Protein AF-A0A967HHQ5-F1 (afdb_monomer)

Radius of gyration: 16.12 Å; Cα contacts (8 Å, |Δi|>4): 214; chains: 1; bounding box: 42×40×37 Å

Foldseek 3Di:
DVVCVVVVHCFDFDHLQADQDCCQLVVVDDDPDDGPSSVVSVVVCVVCVCVCVVDPAAAEDEAEAEDQDQDAKEKEAAPDPLLVVLCVLAPHHYDYPPVVVGPNGPQVNVVVSRHRYMYIYLYHPPDPSSVVSVLSRVLSNCCSVVVDPPVPDDD

Mean predicted aligned error: 4.31 Å

Solvent-accessible surface area (backbone atoms only — not comparable to full-atom values): 8996 Å² total; per-residue (Å²): 112,73,68,21,56,76,68,76,42,93,47,85,74,44,60,71,69,42,72,41,39,69,53,55,60,71,64,74,48,86,62,97,75,75,43,71,38,55,58,54,53,36,53,52,45,67,69,46,45,60,57,57,72,69,41,94,65,69,36,76,47,76,47,83,44,57,36,94,52,96,46,79,51,33,31,38,30,59,97,42,75,64,24,53,62,56,52,72,64,42,101,54,56,76,46,75,62,59,45,77,73,50,76,38,20,54,60,59,46,45,36,77,71,56,31,36,34,36,36,35,35,28,12,29,69,87,45,75,62,21,56,60,47,45,50,52,49,52,50,38,49,36,34,70,69,66,78,38,60,77,90,75,55,85,130

Sequence (155 aa):
NTEALRRGVRFIDSDMNREWWPEAVEGRSAREHPAIEDDQRRELLDAIEPAIRDADGAPIVVDFHTTSGDTPPFLTLGDTLRNRRFAQHIPLPMVLGLEEQLAATFLEYVNNRGCITLGCEGGRHDAPEAVDRLEAVAWCALVAAGVLHWTQVPG

Structure (mmCIF, N/CA/C/O backbone):
data_AF-A0A967HHQ5-F1
#
_entry.id   AF-A0A967HHQ5-F1
#
loop_
_atom_site.group_PDB
_atom_site.id
_atom_site.type_symbol
_atom_site.label_atom_id
_atom_site.label_alt_id
_atom_site.label_comp_id
_atom_site.label_asym_id
_atom_site.label_entity_id
_atom_site.label_seq_id
_atom_site.pdbx_PDB_ins_code
_atom_site.Cartn_x
_atom_site.Cartn_y
_atom_site.Cartn_z
_atom_site.occupancy
_atom_site.B_iso_or_equiv
_atom_site.auth_seq_id
_atom_site.auth_comp_id
_atom_site.auth_asym_id
_atom_site.auth_atom_id
_atom_site.pdbx_PDB_model_num
ATOM 1 N N . ASN A 1 1 ? -0.201 -2.374 -10.381 1.00 89.50 1 ASN A N 1
ATOM 2 C CA . ASN A 1 1 ? 0.380 -2.813 -11.667 1.00 89.50 1 ASN A CA 1
ATOM 3 C C . ASN A 1 1 ? -0.743 -3.098 -12.664 1.00 89.50 1 ASN A C 1
ATOM 5 O O . ASN A 1 1 ? -1.305 -4.188 -12.653 1.00 89.50 1 ASN A O 1
ATOM 9 N N . THR A 1 2 ? -1.155 -2.102 -13.449 1.00 93.12 2 THR A N 1
ATOM 10 C CA . THR A 1 2 ? -2.344 -2.188 -14.322 1.00 93.12 2 THR A CA 1
ATOM 11 C C . THR A 1 2 ? -2.131 -3.108 -15.524 1.00 93.12 2 THR A C 1
ATOM 13 O O . THR A 1 2 ? -3.050 -3.829 -15.913 1.00 93.12 2 THR A O 1
ATOM 16 N N . GLU A 1 3 ? -0.924 -3.147 -16.090 1.00 92.81 3 GLU A N 1
ATOM 17 C CA . GLU A 1 3 ? -0.642 -3.960 -17.275 1.00 92.81 3 GLU A CA 1
ATOM 18 C C . GLU A 1 3 ? -0.427 -5.431 -16.892 1.00 92.81 3 GLU A C 1
ATOM 20 O O . GLU A 1 3 ? -0.941 -6.318 -17.577 1.00 92.81 3 GLU A O 1
ATOM 25 N N . ALA A 1 4 ? 0.237 -5.712 -15.765 1.00 93.88 4 ALA A N 1
ATOM 26 C CA . ALA A 1 4 ? 0.328 -7.075 -15.246 1.00 93.88 4 ALA A CA 1
ATOM 27 C C . ALA A 1 4 ? -1.054 -7.624 -14.853 1.00 93.88 4 ALA A C 1
ATOM 29 O O . ALA A 1 4 ? -1.377 -8.762 -1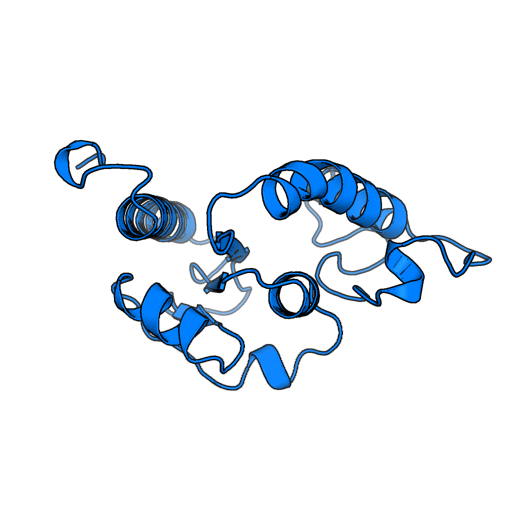5.201 1.00 93.88 4 ALA A O 1
ATOM 30 N N . LEU A 1 5 ? -1.914 -6.790 -14.247 1.00 92.31 5 LEU A N 1
ATOM 31 C CA . LEU A 1 5 ? -3.308 -7.142 -13.954 1.00 92.31 5 LEU A CA 1
ATOM 32 C C . LEU A 1 5 ? -4.076 -7.504 -15.231 1.00 92.31 5 LEU A C 1
ATOM 34 O O . LEU A 1 5 ? -4.721 -8.549 -15.283 1.00 92.31 5 LEU A O 1
ATOM 38 N N . ARG A 1 6 ? -3.957 -6.692 -16.290 1.00 94.56 6 ARG A N 1
ATOM 39 C CA . ARG A 1 6 ? -4.592 -6.962 -17.591 1.00 94.56 6 ARG A CA 1
ATOM 40 C C . ARG A 1 6 ? -4.146 -8.297 -18.200 1.00 94.56 6 ARG A C 1
ATOM 42 O O . ARG A 1 6 ? -4.913 -8.924 -18.927 1.00 94.56 6 ARG A O 1
ATOM 49 N N . ARG A 1 7 ? -2.910 -8.722 -17.926 1.00 94.69 7 ARG A N 1
ATOM 50 C CA . ARG A 1 7 ? -2.326 -9.982 -18.413 1.00 94.69 7 ARG A CA 1
ATOM 51 C C . ARG A 1 7 ? -2.496 -11.160 -17.448 1.00 94.69 7 ARG A C 1
ATOM 53 O O . ARG A 1 7 ? -2.122 -12.270 -17.814 1.00 94.69 7 ARG A O 1
ATOM 60 N N . GLY A 1 8 ? -3.039 -10.943 -16.249 1.00 92.50 8 GLY A N 1
ATOM 61 C CA . GLY A 1 8 ? -3.180 -11.983 -15.227 1.00 92.50 8 GLY A CA 1
ATOM 62 C C . GLY A 1 8 ? -1.843 -12.527 -14.711 1.00 92.50 8 GLY A C 1
ATOM 63 O O . GLY A 1 8 ? -1.753 -13.704 -14.372 1.00 92.50 8 GLY A O 1
ATOM 64 N N . VAL A 1 9 ? -0.792 -11.703 -14.687 1.00 92.81 9 VAL A N 1
ATOM 65 C CA . VAL A 1 9 ? 0.549 -12.076 -14.202 1.00 92.81 9 VAL A CA 1
ATOM 66 C C . VAL A 1 9 ? 0.967 -11.185 -13.032 1.00 92.81 9 VAL A C 1
ATOM 68 O O . VAL A 1 9 ? 0.413 -10.106 -12.842 1.00 92.81 9 VAL A O 1
ATOM 71 N N . ARG A 1 10 ? 1.956 -11.621 -12.238 1.00 90.06 10 ARG A N 1
ATOM 72 C CA . ARG A 1 10 ? 2.473 -10.840 -11.096 1.00 90.06 10 ARG A CA 1
ATOM 73 C C . ARG A 1 10 ? 3.139 -9.531 -11.545 1.00 90.06 10 ARG A C 1
ATOM 75 O O . ARG A 1 10 ? 2.935 -8.490 -10.929 1.00 90.06 10 ARG A O 1
ATOM 82 N N . PHE A 1 11 ? 3.942 -9.610 -12.599 1.00 93.56 11 PHE A N 1
ATOM 83 C CA . PHE A 1 11 ? 4.644 -8.503 -13.245 1.00 93.56 11 PHE A CA 1
ATOM 84 C C . PHE A 1 11 ? 5.038 -8.908 -14.673 1.00 93.56 11 PHE A C 1
ATOM 86 O O . PHE A 1 11 ? 4.906 -10.081 -15.035 1.00 93.56 11 PHE A O 1
ATOM 93 N N . ILE A 1 12 ? 5.501 -7.952 -15.474 1.00 93.44 12 ILE A N 1
ATOM 94 C CA . ILE A 1 12 ? 5.970 -8.160 -16.846 1.00 93.44 12 ILE A CA 1
ATOM 95 C C . ILE A 1 12 ? 7.492 -8.246 -16.869 1.00 93.44 12 ILE A C 1
ATOM 97 O O . ILE A 1 12 ? 8.016 -9.299 -17.222 1.00 93.44 12 ILE A O 1
ATOM 101 N N . ASP A 1 13 ? 8.177 -7.178 -16.449 1.00 92.44 13 ASP A N 1
ATOM 102 C CA . ASP A 1 13 ? 9.638 -7.093 -16.494 1.00 92.44 13 ASP A CA 1
ATOM 103 C C . ASP A 1 13 ? 10.237 -7.143 -15.082 1.00 92.44 13 ASP A C 1
ATOM 105 O O . ASP A 1 13 ? 11.198 -7.878 -14.848 1.00 92.44 13 ASP A O 1
ATOM 109 N N . SER A 1 14 ? 9.655 -6.418 -14.118 1.00 90.62 14 SER A N 1
ATOM 110 C CA . SER A 1 14 ? 10.106 -6.444 -12.720 1.00 90.62 14 SER A CA 1
ATOM 111 C C . SER A 1 14 ? 8.974 -6.289 -11.706 1.00 90.62 14 SER A C 1
ATOM 113 O O . SER A 1 14 ? 7.917 -5.739 -11.993 1.00 90.62 14 SER A O 1
ATOM 115 N N . ASP A 1 15 ? 9.178 -6.795 -10.487 1.00 90.81 15 ASP A N 1
ATOM 116 C CA . ASP A 1 15 ? 8.179 -6.689 -9.420 1.00 90.81 15 ASP A CA 1
ATOM 117 C C . ASP A 1 15 ? 7.922 -5.215 -9.052 1.00 90.81 15 ASP A C 1
ATOM 119 O O . ASP A 1 15 ? 8.834 -4.496 -8.644 1.00 90.81 15 ASP A O 1
ATOM 123 N N . MET A 1 16 ? 6.668 -4.764 -9.169 1.00 91.31 16 MET A N 1
ATOM 124 C CA . MET A 1 16 ? 6.291 -3.373 -8.896 1.00 91.31 16 MET A CA 1
ATOM 125 C C . MET A 1 16 ? 6.505 -2.979 -7.426 1.00 91.31 16 MET A C 1
ATOM 127 O O . MET A 1 16 ? 6.691 -1.796 -7.158 1.00 91.31 16 MET A O 1
ATOM 131 N N . ASN A 1 17 ? 6.521 -3.926 -6.478 1.00 90.88 17 ASN A N 1
ATOM 132 C CA . ASN A 1 17 ? 6.816 -3.648 -5.065 1.00 90.88 17 ASN A CA 1
ATOM 133 C C . ASN A 1 17 ? 8.322 -3.764 -4.733 1.00 90.88 17 ASN A C 1
ATOM 135 O O . ASN A 1 17 ? 8.721 -4.068 -3.603 1.00 90.88 17 ASN A O 1
ATOM 139 N N . ARG A 1 18 ? 9.181 -3.583 -5.737 1.00 90.25 18 ARG A N 1
ATOM 140 C CA . ARG A 1 18 ? 10.639 -3.521 -5.612 1.00 90.25 18 ARG A CA 1
ATOM 141 C C . ARG A 1 18 ? 11.164 -2.313 -6.379 1.00 90.25 18 ARG A C 1
ATOM 143 O O . ARG A 1 18 ? 10.465 -1.724 -7.199 1.00 90.25 18 ARG A O 1
ATOM 150 N N . GLU A 1 19 ? 12.422 -1.978 -6.116 1.00 89.25 19 GLU A N 1
ATOM 151 C CA . GLU A 1 19 ? 13.165 -0.935 -6.832 1.00 89.25 19 GLU A CA 1
ATOM 152 C C . GLU A 1 19 ? 12.632 0.493 -6.633 1.00 89.25 19 GLU A C 1
ATOM 154 O O . GLU A 1 19 ? 12.866 1.372 -7.465 1.00 89.25 19 GLU A O 1
ATOM 159 N N . TRP A 1 20 ? 11.987 0.758 -5.496 1.00 91.94 20 TRP A N 1
ATOM 160 C CA . TRP A 1 20 ? 11.580 2.102 -5.076 1.00 91.94 20 TRP A CA 1
ATOM 161 C C . TRP A 1 20 ? 12.748 2.920 -4.502 1.00 91.94 20 TRP A C 1
ATOM 163 O O . TRP A 1 20 ? 12.704 3.426 -3.382 1.00 91.94 20 TRP A O 1
ATOM 173 N N . TRP A 1 21 ? 13.819 3.051 -5.282 1.00 86.31 21 TRP A N 1
ATOM 174 C CA . TRP A 1 21 ? 14.955 3.913 -4.956 1.00 86.31 21 TRP A CA 1
ATOM 175 C C . TRP A 1 21 ? 14.633 5.357 -5.348 1.00 86.31 21 TRP A C 1
ATOM 177 O O . TRP A 1 21 ? 14.271 5.562 -6.511 1.00 86.31 21 TRP A O 1
ATOM 187 N N . PRO A 1 22 ? 14.794 6.359 -4.461 1.00 83.12 22 PRO A N 1
ATOM 188 C CA . PRO A 1 22 ? 14.494 7.755 -4.783 1.00 83.12 22 PRO A CA 1
ATOM 189 C C . PRO A 1 22 ? 15.125 8.227 -6.095 1.00 83.12 22 PRO A C 1
ATOM 191 O O . PRO A 1 22 ? 14.470 8.859 -6.917 1.00 83.12 22 PRO A O 1
ATOM 194 N N . GLU A 1 23 ? 16.370 7.839 -6.357 1.00 80.25 23 GLU A N 1
ATOM 195 C CA . GLU A 1 23 ? 17.100 8.203 -7.568 1.00 80.25 23 GLU A CA 1
ATOM 196 C C . GLU A 1 23 ? 16.490 7.594 -8.840 1.00 80.25 23 GLU A C 1
ATOM 198 O O . GLU A 1 23 ? 16.558 8.203 -9.910 1.00 80.25 23 GLU A O 1
ATOM 203 N N . ALA A 1 24 ? 15.901 6.401 -8.733 1.00 74.12 24 ALA A N 1
ATOM 204 C CA . ALA A 1 24 ? 15.295 5.683 -9.849 1.00 74.12 24 ALA A CA 1
ATOM 205 C C . ALA A 1 24 ? 13.870 6.176 -10.144 1.00 74.12 24 ALA A C 1
ATOM 207 O O . ALA A 1 24 ? 13.529 6.401 -11.307 1.00 74.12 24 ALA A O 1
ATOM 208 N N . VAL A 1 25 ? 13.043 6.370 -9.109 1.00 79.19 25 VAL A N 1
ATOM 209 C CA . VAL A 1 25 ? 11.641 6.783 -9.296 1.00 79.19 25 VAL A CA 1
ATOM 210 C C . VAL A 1 25 ? 11.486 8.282 -9.555 1.00 79.19 25 VAL A C 1
ATOM 212 O O . VAL A 1 25 ? 10.604 8.664 -10.313 1.00 79.19 25 VAL A O 1
ATOM 215 N N . GLU A 1 26 ? 12.385 9.133 -9.050 1.00 75.56 26 GLU A N 1
ATOM 216 C CA . GLU A 1 26 ? 12.368 10.583 -9.324 1.00 75.56 26 GLU A CA 1
ATOM 217 C C . GLU A 1 26 ? 13.065 10.960 -10.647 1.00 75.56 26 GLU A C 1
ATOM 219 O O . GLU A 1 26 ? 13.346 12.132 -10.901 1.00 75.56 26 GLU A O 1
ATOM 224 N N . GLY A 1 27 ? 13.393 9.976 -11.493 1.00 66.44 27 GLY A N 1
ATOM 225 C CA . GLY A 1 27 ? 13.960 10.215 -12.824 1.00 66.44 27 GLY A CA 1
ATOM 226 C C . GLY A 1 27 ? 15.392 10.761 -12.822 1.00 66.44 27 GLY A C 1
ATOM 227 O O . GLY A 1 27 ? 15.835 11.324 -13.822 1.00 66.44 27 GLY A O 1
ATOM 228 N N . ARG A 1 28 ? 16.139 10.599 -11.719 1.00 58.81 28 ARG A N 1
ATOM 229 C CA . ARG A 1 28 ? 17.537 11.058 -11.605 1.00 58.81 28 ARG A CA 1
ATOM 230 C C . ARG A 1 28 ? 18.542 10.077 -12.214 1.00 58.81 28 ARG A C 1
ATOM 232 O O . ARG A 1 28 ? 19.721 10.407 -12.318 1.00 58.81 28 ARG A O 1
ATOM 239 N N . SER A 1 29 ? 18.094 8.897 -12.642 1.00 58.28 29 SER A N 1
ATOM 240 C CA . SER A 1 29 ? 18.895 7.928 -13.388 1.00 58.28 29 SER A CA 1
ATOM 241 C C . SER A 1 29 ? 18.101 7.416 -14.595 1.00 58.28 29 SER A C 1
ATOM 243 O O . SER A 1 29 ? 17.016 6.849 -14.465 1.00 58.28 29 SER A O 1
ATOM 245 N N . ALA A 1 30 ? 18.617 7.671 -15.799 1.00 60.97 30 ALA A N 1
ATOM 246 C CA . ALA A 1 30 ? 18.095 7.049 -17.007 1.00 60.97 30 ALA A CA 1
ATOM 247 C C . ALA A 1 30 ? 18.667 5.630 -17.088 1.00 60.97 30 ALA A C 1
ATOM 249 O O . ALA A 1 30 ? 19.885 5.453 -17.138 1.00 60.97 30 ALA A O 1
ATOM 250 N N . ARG A 1 31 ? 17.795 4.619 -17.086 1.00 69.69 31 ARG A N 1
ATOM 251 C CA . ARG A 1 31 ? 18.197 3.239 -17.376 1.00 69.69 31 ARG A CA 1
ATOM 252 C C . ARG A 1 31 ? 18.351 3.071 -18.884 1.00 69.69 31 ARG A C 1
ATOM 254 O O . ARG A 1 31 ? 17.516 3.555 -19.643 1.00 69.69 31 ARG A O 1
ATOM 261 N N . GLU A 1 32 ? 19.384 2.348 -19.310 1.00 69.31 32 GLU A N 1
ATOM 262 C CA . GLU A 1 32 ? 19.577 1.993 -20.727 1.00 69.31 32 GLU A CA 1
ATOM 263 C C . GLU A 1 32 ? 18.426 1.119 -21.262 1.00 69.31 32 GLU A C 1
ATOM 265 O O . GLU A 1 32 ? 18.064 1.215 -22.433 1.00 69.31 32 GLU A O 1
ATOM 270 N N . HIS A 1 33 ? 17.805 0.322 -20.384 1.00 74.81 33 HIS A N 1
ATOM 271 C CA . HIS A 1 33 ? 16.653 -0.527 -20.681 1.00 74.81 33 HIS A CA 1
ATOM 272 C C . HIS A 1 33 ? 15.601 -0.395 -19.565 1.00 74.81 33 HIS A C 1
ATOM 274 O O . HIS A 1 33 ? 15.704 -1.100 -18.560 1.00 74.81 33 HIS A O 1
ATOM 280 N N . PRO A 1 34 ? 14.635 0.536 -19.681 1.00 80.56 34 PRO A N 1
ATOM 281 C CA . PRO A 1 34 ? 13.583 0.682 -18.682 1.00 80.56 34 PRO A CA 1
ATOM 282 C C . PRO A 1 34 ? 12.611 -0.504 -18.727 1.00 80.56 34 PRO A C 1
ATOM 284 O O . PRO A 1 34 ? 12.227 -0.959 -19.805 1.00 80.56 34 PRO A O 1
ATOM 287 N N . ALA A 1 35 ? 12.214 -0.983 -17.550 1.00 86.88 35 ALA A N 1
ATOM 288 C CA . ALA A 1 35 ? 11.133 -1.953 -17.385 1.00 86.88 35 ALA A CA 1
ATOM 289 C C . ALA A 1 35 ? 9.777 -1.259 -17.573 1.00 86.88 35 ALA A C 1
ATOM 291 O O . ALA A 1 35 ? 9.639 -0.090 -17.208 1.00 86.88 35 ALA A O 1
ATOM 292 N N . ILE A 1 36 ? 8.747 -1.968 -18.043 1.00 88.31 36 ILE A N 1
ATOM 293 C CA . ILE A 1 36 ? 7.380 -1.416 -18.094 1.00 88.31 36 ILE A CA 1
ATOM 294 C C . ILE A 1 36 ? 6.934 -0.940 -16.702 1.00 88.31 36 ILE A C 1
ATOM 296 O O . ILE A 1 36 ? 6.295 0.106 -16.567 1.00 88.31 36 ILE A O 1
ATOM 300 N N . GLU A 1 37 ? 7.313 -1.662 -15.646 1.00 92.50 37 GLU A N 1
ATOM 301 C CA . GLU A 1 37 ? 7.028 -1.253 -14.273 1.00 92.50 37 GLU A CA 1
ATOM 302 C C . GLU A 1 37 ? 7.724 0.046 -13.837 1.00 92.50 37 GLU A C 1
ATOM 304 O O . GLU A 1 37 ? 7.250 0.669 -12.889 1.00 92.50 37 GLU A O 1
ATOM 309 N N . ASP A 1 38 ? 8.784 0.504 -14.514 1.00 89.25 38 ASP A N 1
ATOM 310 C CA . ASP A 1 38 ? 9.400 1.803 -14.214 1.00 89.25 38 ASP A CA 1
ATOM 311 C C . ASP A 1 38 ? 8.425 2.951 -14.506 1.00 89.25 38 ASP A C 1
ATOM 313 O O . ASP A 1 38 ? 8.278 3.861 -13.688 1.00 89.25 38 ASP A O 1
ATOM 317 N N . ASP A 1 39 ? 7.715 2.882 -15.633 1.00 88.75 39 ASP A N 1
ATOM 318 C CA . ASP A 1 39 ? 6.713 3.882 -16.003 1.00 88.75 39 ASP A CA 1
ATOM 319 C C . ASP A 1 39 ? 5.496 3.811 -15.071 1.00 88.75 39 ASP A C 1
ATOM 321 O O . ASP A 1 39 ? 5.014 4.845 -14.613 1.00 88.75 39 ASP A O 1
ATOM 325 N N . GLN A 1 40 ? 5.055 2.604 -14.694 1.00 92.19 40 GLN A N 1
ATOM 326 C CA . GLN A 1 40 ? 3.933 2.438 -13.759 1.00 92.19 40 GLN A CA 1
ATOM 327 C C . GLN A 1 40 ? 4.252 2.916 -12.337 1.00 92.19 40 GLN A C 1
ATOM 329 O O . GLN A 1 40 ? 3.366 3.417 -11.644 1.00 92.19 40 GLN A O 1
ATOM 334 N N . ARG A 1 41 ? 5.502 2.763 -11.876 1.00 92.06 41 ARG A N 1
ATOM 335 C CA . ARG A 1 41 ? 5.946 3.310 -10.584 1.00 92.06 41 ARG A CA 1
ATOM 336 C C . ARG A 1 41 ? 5.920 4.840 -10.600 1.00 92.06 41 ARG A C 1
ATOM 338 O O . ARG A 1 41 ? 5.455 5.431 -9.629 1.00 92.06 41 ARG A O 1
ATOM 345 N N . ARG A 1 42 ? 6.343 5.474 -11.703 1.00 90.06 42 ARG A N 1
ATOM 346 C CA . ARG A 1 42 ? 6.239 6.936 -11.874 1.00 90.06 42 ARG A CA 1
ATOM 347 C C . ARG A 1 42 ? 4.788 7.403 -11.936 1.00 90.06 42 ARG A C 1
ATOM 349 O O . ARG A 1 42 ? 4.440 8.333 -11.226 1.00 90.06 42 ARG A O 1
ATOM 356 N N . GLU A 1 43 ? 3.934 6.717 -12.695 1.00 92.12 43 GLU A N 1
ATOM 357 C CA . GLU A 1 43 ? 2.500 7.032 -12.775 1.00 92.12 43 GLU A CA 1
ATOM 358 C C . GLU A 1 43 ? 1.819 6.946 -11.401 1.00 92.12 43 GLU A C 1
ATOM 360 O O . GLU A 1 43 ? 1.075 7.849 -11.018 1.00 92.12 43 GLU A O 1
ATOM 365 N N . LEU A 1 44 ? 2.104 5.890 -10.627 1.00 93.50 44 LEU A N 1
ATOM 366 C CA . LEU A 1 44 ? 1.598 5.768 -9.261 1.00 93.50 44 LEU A CA 1
ATOM 367 C C . LEU A 1 44 ? 2.092 6.924 -8.38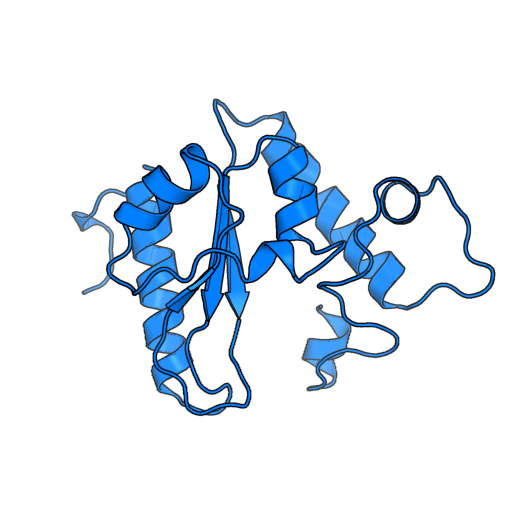7 1.00 93.50 44 LEU A C 1
ATOM 369 O O . LEU A 1 44 ? 1.298 7.502 -7.648 1.00 93.50 44 LEU A O 1
ATOM 373 N N . LEU A 1 45 ? 3.382 7.260 -8.473 1.00 92.81 45 LEU A N 1
ATOM 374 C CA . LEU A 1 45 ? 3.957 8.349 -7.695 1.00 92.81 45 LEU A CA 1
ATOM 375 C C . LEU A 1 45 ? 3.287 9.685 -8.031 1.00 92.81 45 LEU A C 1
ATOM 377 O O . LEU A 1 45 ? 2.800 10.354 -7.126 1.00 92.81 45 LEU A O 1
ATOM 381 N N . ASP A 1 46 ? 3.176 10.023 -9.314 1.00 92.75 46 ASP A N 1
ATOM 382 C CA . ASP A 1 46 ? 2.518 11.242 -9.790 1.00 92.75 46 ASP A CA 1
ATOM 383 C C . ASP A 1 46 ? 1.053 11.326 -9.328 1.00 92.75 46 ASP A C 1
ATOM 385 O O . ASP A 1 46 ? 0.560 12.410 -9.009 1.00 92.75 46 ASP A O 1
ATOM 389 N N . ALA A 1 47 ? 0.357 10.187 -9.250 1.00 94.56 47 ALA A N 1
ATOM 390 C CA . ALA A 1 47 ? -1.030 10.126 -8.799 1.00 94.56 47 ALA A CA 1
ATOM 391 C C . ALA A 1 47 ? -1.192 10.374 -7.288 1.00 94.56 47 ALA A C 1
ATOM 393 O O . ALA A 1 47 ? -2.167 11.004 -6.873 1.00 94.56 47 ALA A O 1
ATOM 394 N N . ILE A 1 48 ? -0.263 9.887 -6.458 1.00 94.38 48 ILE A N 1
ATOM 395 C CA . ILE A 1 48 ? -0.363 9.996 -4.991 1.00 94.38 48 ILE A CA 1
ATOM 396 C C . ILE A 1 48 ? 0.364 11.218 -4.426 1.00 94.38 48 ILE A C 1
ATOM 398 O O . ILE A 1 48 ? 0.031 11.673 -3.333 1.00 94.38 48 ILE A O 1
ATOM 402 N N . GLU A 1 49 ? 1.335 11.770 -5.154 1.00 93.75 49 GLU A N 1
ATOM 403 C CA . GLU A 1 49 ? 2.168 12.896 -4.725 1.00 93.75 49 GLU A CA 1
ATOM 404 C C . GLU A 1 49 ? 1.343 14.104 -4.242 1.00 93.75 49 GLU A C 1
ATOM 406 O O . GLU A 1 49 ? 1.631 14.609 -3.154 1.00 93.75 49 GLU A O 1
ATOM 411 N N . PRO A 1 50 ? 0.280 14.554 -4.947 1.00 94.94 50 PRO A N 1
ATOM 412 C CA . PRO A 1 50 ? -0.542 15.660 -4.463 1.00 94.94 50 PRO A CA 1
ATOM 413 C C . PRO A 1 50 ? -1.241 15.332 -3.141 1.00 94.94 50 PRO A C 1
ATOM 415 O O . PRO A 1 50 ? -1.271 16.171 -2.247 1.00 94.94 50 PRO A O 1
ATOM 418 N N . ALA A 1 51 ? -1.750 14.105 -2.985 1.00 92.44 51 ALA A N 1
ATOM 419 C CA . ALA A 1 51 ? -2.414 13.674 -1.756 1.00 92.44 51 ALA A CA 1
ATOM 420 C C . ALA A 1 51 ? -1.438 13.597 -0.574 1.00 92.44 51 ALA A C 1
ATOM 422 O O . ALA A 1 51 ? -1.808 13.935 0.545 1.00 92.44 51 ALA A O 1
ATOM 423 N N . ILE A 1 52 ? -0.187 13.195 -0.820 1.00 94.31 52 ILE A N 1
ATOM 424 C CA . ILE A 1 52 ? 0.864 13.182 0.203 1.00 94.31 52 ILE A CA 1
ATOM 425 C C . ILE A 1 52 ? 1.258 14.610 0.596 1.00 94.31 52 ILE A C 1
ATOM 427 O O . ILE A 1 52 ? 1.412 14.899 1.781 1.00 94.31 52 ILE A O 1
ATOM 431 N N . ARG A 1 53 ? 1.427 15.502 -0.386 1.00 93.94 53 ARG A N 1
ATOM 432 C CA . ARG A 1 53 ? 1.866 16.888 -0.175 1.00 93.94 53 ARG A CA 1
ATOM 433 C C . ARG A 1 53 ? 0.809 17.750 0.515 1.00 93.94 53 ARG A C 1
ATOM 435 O O . ARG A 1 53 ? 1.161 18.559 1.368 1.00 93.94 53 ARG A O 1
ATOM 442 N N . ASP A 1 54 ? -0.452 17.605 0.117 1.00 94.06 54 ASP A N 1
ATOM 443 C CA . ASP A 1 54 ? -1.539 18.513 0.504 1.00 94.06 54 ASP A CA 1
ATOM 444 C C . ASP A 1 54 ? -2.328 18.016 1.733 1.00 94.06 54 ASP A C 1
ATOM 446 O O . ASP A 1 54 ? -3.299 18.655 2.142 1.00 94.06 54 ASP A O 1
ATOM 450 N N . ALA A 1 55 ? -1.936 16.882 2.328 1.00 91.31 55 ALA A N 1
ATOM 451 C CA . ALA A 1 55 ? -2.601 16.327 3.502 1.00 91.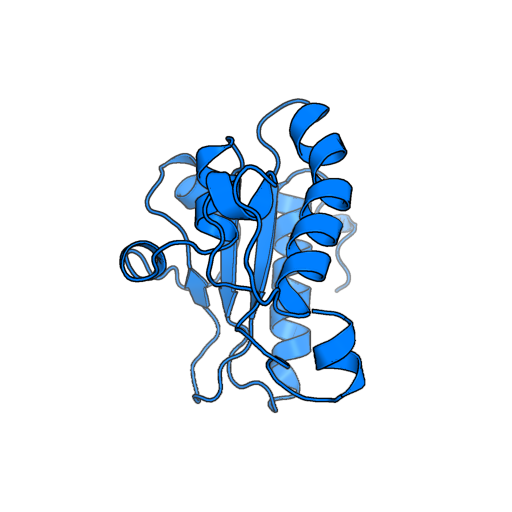31 55 ALA A CA 1
ATOM 452 C C . ALA A 1 55 ? -2.463 17.226 4.741 1.00 91.31 55 ALA A C 1
ATOM 454 O O . ALA A 1 55 ? -1.375 17.687 5.090 1.00 91.31 55 ALA A O 1
ATOM 455 N N . ASP A 1 56 ? -3.568 17.389 5.470 1.00 88.88 56 ASP A N 1
ATOM 456 C CA . ASP A 1 56 ? -3.554 17.945 6.822 1.00 88.88 56 ASP A CA 1
ATOM 457 C C . ASP A 1 56 ? -3.231 16.828 7.826 1.00 88.88 56 ASP A C 1
ATOM 459 O O . ASP A 1 56 ? -4.104 16.090 8.287 1.00 88.88 56 ASP A O 1
ATOM 463 N N . GLY A 1 57 ? -1.937 16.641 8.092 1.00 89.81 57 GLY A N 1
ATOM 464 C CA . GLY A 1 57 ? -1.411 15.567 8.936 1.00 89.81 57 GLY A CA 1
ATOM 465 C C . GLY A 1 57 ? -0.623 14.519 8.151 1.00 89.81 57 GLY A C 1
ATOM 466 O O . GLY A 1 57 ? -0.196 14.754 7.027 1.00 89.81 57 GLY A O 1
ATOM 467 N N . ALA A 1 58 ? -0.373 13.362 8.771 1.00 92.69 58 ALA A N 1
ATOM 468 C CA . ALA A 1 58 ? 0.371 12.282 8.127 1.00 92.69 58 ALA A CA 1
ATOM 469 C C . ALA A 1 58 ? -0.558 11.480 7.192 1.00 92.69 58 ALA A C 1
ATOM 471 O O . ALA A 1 58 ? -1.493 10.852 7.699 1.00 92.69 58 ALA A O 1
ATOM 472 N N . PRO A 1 59 ? -0.306 11.448 5.868 1.00 95.88 59 PRO A N 1
ATOM 473 C CA . PRO A 1 59 ? -1.065 10.605 4.949 1.00 95.88 59 PRO A CA 1
ATOM 474 C C . PRO A 1 59 ? -0.955 9.133 5.346 1.00 95.88 59 PRO A C 1
ATOM 476 O O . PRO A 1 59 ? 0.079 8.695 5.855 1.00 95.88 59 PRO A O 1
ATOM 479 N N . ILE A 1 60 ? -2.007 8.362 5.088 1.00 96.44 60 ILE A N 1
ATOM 480 C CA . ILE A 1 60 ? -2.063 6.934 5.403 1.00 96.44 60 ILE A CA 1
ATOM 481 C C . ILE A 1 60 ? -2.067 6.160 4.090 1.00 96.44 60 ILE A C 1
ATOM 483 O O . ILE A 1 60 ? -2.921 6.388 3.237 1.00 96.44 60 ILE A O 1
ATOM 487 N N . VAL A 1 61 ? -1.119 5.239 3.942 1.00 96.88 61 VAL A N 1
ATOM 488 C CA . VAL A 1 61 ? -1.007 4.350 2.785 1.00 96.88 61 VAL A CA 1
ATOM 489 C C . VAL A 1 61 ? -1.184 2.915 3.255 1.00 96.88 61 VAL A C 1
ATOM 491 O O . VAL A 1 61 ? -0.441 2.438 4.116 1.00 96.88 61 VAL A O 1
ATOM 494 N N . VAL A 1 62 ? -2.177 2.241 2.678 1.00 96.94 62 VAL A N 1
ATOM 495 C CA . VAL A 1 62 ? -2.435 0.818 2.896 1.00 96.94 62 VAL A CA 1
ATOM 496 C C . VAL A 1 62 ? -2.162 0.076 1.593 1.00 96.94 62 VAL A C 1
ATOM 498 O O . VAL A 1 62 ? -2.762 0.412 0.574 1.00 96.94 62 VAL A O 1
ATOM 501 N N . ASP A 1 63 ? -1.257 -0.902 1.623 1.00 95.94 63 ASP A N 1
ATOM 502 C CA . ASP A 1 63 ? -0.962 -1.777 0.483 1.00 95.94 63 ASP A CA 1
ATOM 503 C C . ASP A 1 63 ? -1.552 -3.168 0.736 1.00 95.94 63 ASP A C 1
ATOM 505 O O . ASP A 1 63 ? -1.324 -3.778 1.786 1.00 95.94 63 ASP A O 1
ATOM 509 N N . PHE A 1 64 ? -2.363 -3.641 -0.206 1.00 96.19 64 PHE A N 1
ATOM 510 C CA . PHE A 1 64 ? -3.096 -4.895 -0.085 1.00 96.19 64 PHE A CA 1
ATOM 511 C C . PHE A 1 64 ? -2.433 -5.980 -0.917 1.00 96.19 64 PHE A C 1
ATOM 513 O O . PHE A 1 64 ? -2.207 -5.846 -2.122 1.00 96.19 64 PHE A O 1
ATOM 520 N N . HIS A 1 65 ? -2.185 -7.102 -0.264 1.00 94.12 65 HIS A N 1
ATOM 521 C CA . HIS A 1 65 ? -1.521 -8.249 -0.833 1.00 94.12 65 HIS A CA 1
ATOM 522 C C . HIS A 1 65 ? -2.311 -9.523 -0.563 1.00 94.12 65 HIS A C 1
ATOM 524 O O . HIS A 1 65 ? -3.127 -9.639 0.355 1.00 94.12 65 HIS A O 1
ATOM 530 N N . THR A 1 66 ? -2.033 -10.505 -1.402 1.00 93.00 66 THR A N 1
ATOM 531 C CA . THR A 1 66 ? -2.398 -11.893 -1.169 1.00 93.00 66 THR A CA 1
ATOM 532 C C . THR A 1 66 ? -1.174 -12.742 -1.443 1.00 93.00 66 THR A C 1
ATOM 534 O O . THR A 1 66 ? -0.404 -12.459 -2.367 1.00 93.00 66 THR A O 1
ATOM 537 N N . THR A 1 67 ? -1.036 -13.833 -0.708 1.00 88.88 67 THR A N 1
ATOM 538 C CA . THR A 1 67 ? 0.104 -14.738 -0.803 1.00 88.88 67 THR A CA 1
ATOM 539 C C . THR A 1 67 ? -0.223 -15.983 -1.634 1.00 88.88 67 THR A C 1
ATOM 541 O O . THR A 1 67 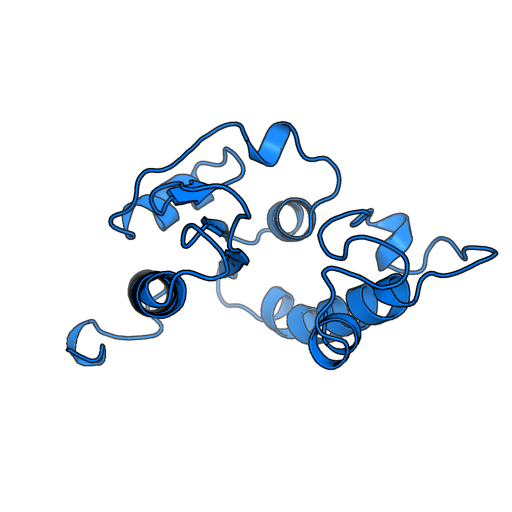? -1.376 -16.337 -1.879 1.00 88.88 67 THR A O 1
ATOM 544 N N . SER A 1 68 ? 0.800 -16.695 -2.101 1.00 85.50 68 SER A N 1
ATOM 545 C CA . SER A 1 68 ? 0.639 -18.048 -2.649 1.00 85.50 68 SER A CA 1
ATOM 546 C C . SER A 1 68 ? 0.499 -19.113 -1.560 1.00 85.50 68 SER A C 1
ATOM 548 O O . SER A 1 68 ? 0.012 -20.207 -1.837 1.00 85.50 68 SER A O 1
ATOM 550 N N . GLY A 1 69 ? 0.959 -18.811 -0.343 1.00 87.00 69 GLY A N 1
ATOM 551 C CA . GLY A 1 69 ? 0.899 -19.714 0.800 1.00 87.00 69 GLY A CA 1
ATOM 552 C C . GLY A 1 69 ? -0.480 -19.753 1.451 1.00 87.00 69 GLY A C 1
ATOM 553 O O . GLY A 1 69 ? -1.263 -18.812 1.351 1.00 87.00 69 GLY A O 1
ATOM 554 N N . ASP A 1 70 ? -0.762 -20.846 2.153 1.00 89.38 70 ASP A N 1
ATOM 555 C CA . ASP A 1 70 ? -1.928 -20.937 3.027 1.00 89.38 70 ASP A CA 1
ATOM 556 C C . ASP A 1 70 ? -1.595 -20.296 4.379 1.00 89.38 70 ASP A C 1
ATOM 558 O O . ASP A 1 70 ? -1.077 -20.945 5.290 1.00 89.38 70 ASP A O 1
ATOM 562 N N . THR A 1 71 ? -1.791 -18.980 4.470 1.00 90.00 71 THR A N 1
ATOM 563 C CA . THR A 1 71 ? -1.579 -18.216 5.703 1.00 90.00 71 THR A CA 1
ATOM 564 C C . THR A 1 71 ? -2.872 -17.533 6.144 1.00 90.00 71 THR A C 1
ATOM 566 O O . THR A 1 71 ? -3.639 -17.066 5.294 1.00 90.00 71 THR A O 1
ATOM 569 N N . PRO A 1 72 ? -3.117 -17.409 7.463 1.00 91.38 72 PRO A N 1
ATOM 570 C CA . PRO A 1 72 ? -4.156 -16.510 7.955 1.00 91.38 72 PRO A CA 1
ATOM 571 C C . PRO A 1 72 ? -3.823 -15.058 7.567 1.00 91.38 72 PRO A C 1
ATOM 573 O O . PRO A 1 72 ? -2.658 -14.767 7.285 1.00 91.38 72 PRO A O 1
ATOM 576 N N . PRO A 1 73 ? -4.807 -14.143 7.557 1.00 94.31 73 PRO A N 1
ATOM 577 C CA . PRO A 1 73 ? -4.546 -12.740 7.276 1.00 94.31 73 PRO A CA 1
ATOM 578 C C . PRO A 1 73 ? -3.686 -12.096 8.370 1.00 94.31 73 PRO A C 1
ATOM 580 O O . PRO A 1 73 ? -3.847 -12.400 9.556 1.00 94.31 73 PRO A O 1
ATOM 583 N N . PHE A 1 74 ? -2.788 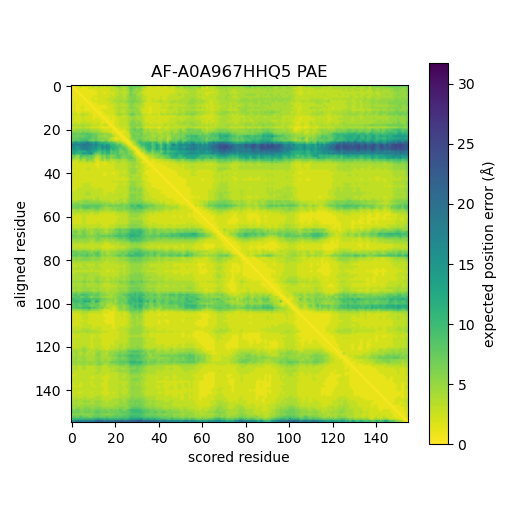-11.195 7.978 1.00 95.69 74 PHE A N 1
ATOM 584 C CA . PHE A 1 74 ? -1.919 -10.463 8.901 1.00 95.69 74 PHE A CA 1
ATOM 585 C C . PHE A 1 74 ? -1.518 -9.095 8.345 1.00 95.69 74 PHE A C 1
ATOM 587 O O . PHE A 1 74 ? -1.679 -8.805 7.160 1.00 95.69 74 PHE A O 1
ATOM 594 N N . LEU A 1 75 ? -0.998 -8.248 9.229 1.00 96.38 75 LEU A N 1
ATOM 595 C CA . LEU A 1 75 ? -0.496 -6.918 8.911 1.00 96.38 75 LEU A CA 1
ATOM 596 C C . LEU A 1 75 ? 1.031 -6.916 8.907 1.00 96.38 75 LEU A C 1
ATOM 598 O O . LEU A 1 75 ? 1.651 -7.467 9.821 1.00 96.38 75 LEU A O 1
ATOM 602 N N . THR A 1 76 ? 1.625 -6.243 7.928 1.00 94.44 76 THR A N 1
ATOM 603 C CA . THR A 1 76 ? 3.045 -5.884 7.907 1.00 94.44 76 THR A CA 1
ATOM 604 C C . THR A 1 76 ? 3.192 -4.379 8.066 1.00 94.44 76 THR A C 1
ATOM 606 O O . THR A 1 76 ? 2.327 -3.589 7.689 1.00 94.44 76 THR A O 1
ATOM 609 N N . LEU A 1 77 ? 4.280 -3.958 8.696 1.00 92.44 77 LEU A N 1
ATOM 610 C CA . LEU A 1 77 ? 4.585 -2.550 8.882 1.00 92.44 77 LEU A CA 1
ATOM 611 C C . LEU A 1 77 ? 6.076 -2.370 9.135 1.00 92.44 77 LEU A C 1
ATOM 613 O O . LEU A 1 77 ? 6.695 -3.184 9.821 1.00 92.44 77 LEU A O 1
ATOM 617 N N . GLY A 1 78 ? 6.630 -1.266 8.633 1.00 86.81 78 GLY A N 1
ATOM 618 C CA . GLY A 1 78 ? 7.934 -0.794 9.091 1.00 86.81 78 GLY A CA 1
ATOM 619 C C . GLY A 1 78 ? 7.852 -0.401 10.566 1.00 86.81 78 GLY A C 1
ATOM 620 O O . GLY A 1 78 ? 6.839 0.177 10.989 1.00 86.81 78 GLY A O 1
ATOM 621 N N . ASP A 1 79 ? 8.899 -0.699 11.342 1.00 84.50 79 ASP A N 1
ATOM 622 C CA . ASP A 1 79 ? 8.874 -0.592 12.802 1.00 84.50 79 ASP A CA 1
ATOM 623 C C . ASP A 1 79 ? 8.958 0.849 13.346 1.00 84.50 79 ASP A C 1
ATOM 625 O O . ASP A 1 79 ? 9.898 1.260 14.027 1.00 84.50 79 ASP A O 1
ATOM 629 N N . THR A 1 80 ? 7.935 1.651 13.049 1.00 90.19 80 THR A N 1
ATOM 630 C CA . THR A 1 80 ? 7.771 3.011 13.565 1.00 90.19 80 THR A CA 1
ATOM 631 C C . THR A 1 80 ? 6.598 3.087 14.541 1.00 90.19 80 THR A C 1
ATOM 633 O O . THR A 1 80 ? 5.570 2.423 14.386 1.00 90.19 80 THR A O 1
ATOM 636 N N . LEU A 1 81 ? 6.703 3.962 15.550 1.00 93.31 81 LEU A N 1
ATOM 637 C CA . LEU A 1 81 ? 5.626 4.160 16.531 1.00 93.31 81 LEU A CA 1
ATOM 638 C C . LEU A 1 81 ? 4.308 4.620 15.888 1.00 93.31 81 LEU A C 1
ATOM 640 O O . LEU A 1 81 ? 3.240 4.264 16.382 1.00 93.31 81 LEU A O 1
ATOM 644 N N . ARG A 1 82 ? 4.369 5.400 14.801 1.00 94.81 82 ARG A N 1
ATOM 645 C CA . ARG A 1 82 ? 3.177 5.874 14.080 1.00 94.81 82 ARG A CA 1
ATOM 646 C C . ARG A 1 82 ? 2.453 4.732 13.360 1.00 94.81 82 ARG A C 1
ATOM 648 O O . ARG A 1 82 ? 1.239 4.625 13.505 1.00 94.81 82 ARG A O 1
ATOM 655 N N . ASN A 1 83 ? 3.190 3.833 12.702 1.00 95.25 83 ASN A N 1
ATOM 656 C CA . ASN A 1 83 ? 2.607 2.674 12.027 1.00 95.25 83 ASN A CA 1
ATOM 657 C C . ASN A 1 83 ? 1.988 1.714 13.046 1.00 95.25 83 ASN A C 1
ATOM 659 O O . ASN A 1 83 ? 0.847 1.296 12.878 1.00 95.25 83 ASN A O 1
ATOM 663 N N . ARG A 1 84 ? 2.690 1.445 14.160 1.00 95.00 84 ARG A N 1
ATOM 664 C CA . ARG A 1 84 ? 2.170 0.605 15.253 1.00 95.00 84 ARG A CA 1
ATOM 665 C C . ARG A 1 84 ? 0.860 1.148 15.825 1.00 95.00 84 ARG A C 1
ATOM 667 O O . ARG A 1 84 ? -0.082 0.388 16.012 1.00 95.00 84 ARG A O 1
ATOM 674 N N . ARG A 1 85 ? 0.789 2.457 16.095 1.00 95.81 85 ARG A N 1
ATOM 675 C CA . ARG A 1 85 ? -0.434 3.100 16.610 1.00 95.81 85 ARG A CA 1
ATOM 676 C C . ARG A 1 85 ? -1.596 2.981 15.634 1.00 95.81 85 ARG A C 1
ATOM 678 O O . ARG A 1 85 ? -2.715 2.744 16.065 1.00 95.81 85 ARG A O 1
ATOM 685 N N . PHE A 1 86 ? -1.341 3.139 14.338 1.00 96.69 86 PHE A N 1
ATOM 686 C CA . PHE A 1 86 ? -2.382 2.975 13.332 1.00 96.69 86 PHE A CA 1
ATOM 687 C C . PHE A 1 86 ? -2.856 1.518 13.246 1.00 96.69 86 PHE A C 1
ATOM 689 O O . PHE A 1 86 ? -4.046 1.259 13.414 1.00 96.69 86 PHE A O 1
ATOM 696 N N . ALA A 1 87 ? -1.928 0.566 13.115 1.00 95.94 87 ALA A N 1
ATOM 697 C CA . ALA A 1 87 ? -2.217 -0.862 12.986 1.00 95.94 87 ALA A CA 1
ATOM 698 C C . ALA A 1 87 ? -3.016 -1.448 14.168 1.00 95.94 87 ALA A C 1
ATOM 700 O O . ALA A 1 87 ? -3.803 -2.368 13.975 1.00 95.94 87 ALA A O 1
ATOM 701 N N . GLN A 1 88 ? -2.891 -0.881 15.375 1.00 95.94 88 GLN A N 1
ATOM 702 C CA . G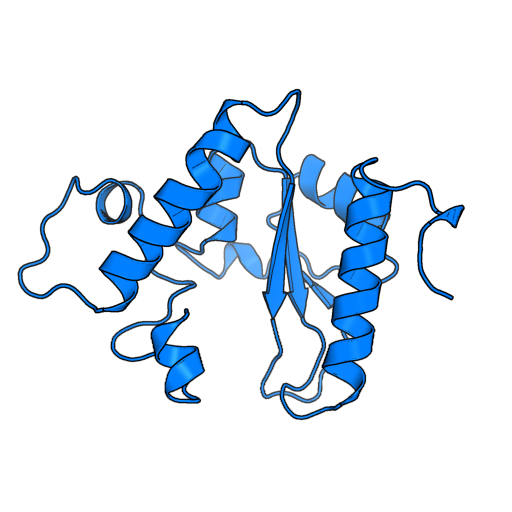LN A 1 88 ? -3.672 -1.283 16.557 1.00 95.94 88 GLN A CA 1
ATOM 703 C C . GLN A 1 88 ? -5.195 -1.136 16.402 1.00 95.94 88 GLN A C 1
ATOM 705 O O . GLN A 1 88 ? -5.937 -1.743 17.172 1.00 95.94 88 GLN A O 1
ATOM 710 N N . HIS A 1 89 ? -5.669 -0.350 15.434 1.00 95.81 89 HIS A N 1
ATOM 711 C CA . HIS A 1 89 ? -7.100 -0.196 15.157 1.00 95.81 89 HIS A CA 1
ATOM 712 C C . HIS A 1 89 ? -7.665 -1.330 14.295 1.00 95.81 89 HIS A C 1
ATOM 714 O O . HIS A 1 89 ? -8.878 -1.413 14.112 1.00 95.81 89 HIS A O 1
ATOM 720 N N . ILE A 1 90 ? -6.804 -2.192 13.752 1.00 96.38 90 ILE A N 1
ATOM 721 C CA . ILE A 1 90 ? -7.190 -3.246 12.823 1.00 96.38 90 ILE A CA 1
ATOM 722 C C . ILE A 1 90 ? -7.067 -4.589 13.551 1.00 96.38 90 ILE A C 1
ATOM 724 O O . ILE A 1 90 ? -5.998 -4.902 14.078 1.00 96.38 90 ILE A O 1
ATOM 728 N N . PRO A 1 91 ? -8.138 -5.402 13.608 1.00 94.25 91 PRO A N 1
ATOM 729 C CA . PRO A 1 91 ? -8.194 -6.603 14.440 1.00 94.25 91 PRO A CA 1
ATOM 730 C C . PRO A 1 91 ? -7.495 -7.806 13.781 1.00 94.25 91 PRO A C 1
ATOM 732 O O . PRO A 1 91 ? -8.07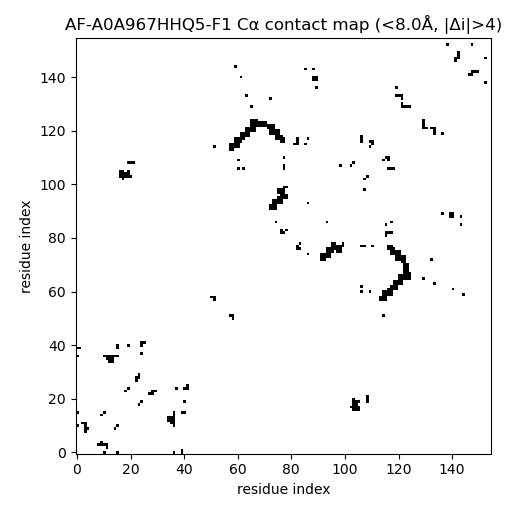3 -8.885 13.668 1.00 94.25 91 PRO A O 1
ATOM 735 N N . LEU A 1 92 ? -6.248 -7.627 13.339 1.00 95.75 92 LEU A N 1
ATOM 736 C CA . LEU A 1 92 ? -5.424 -8.667 12.726 1.00 95.75 92 LEU A CA 1
ATOM 737 C C . LEU A 1 92 ? -4.065 -8.802 13.432 1.00 95.75 92 LEU A C 1
ATOM 739 O O . LEU A 1 92 ? -3.556 -7.827 13.992 1.00 95.75 92 LEU A O 1
ATOM 743 N N . PRO A 1 93 ? -3.441 -9.996 13.400 1.00 94.88 93 PRO A N 1
ATOM 744 C CA . PRO A 1 93 ? -2.073 -10.172 13.871 1.00 94.88 93 PRO A CA 1
ATOM 745 C C . PRO A 1 93 ? -1.112 -9.227 13.142 1.00 94.88 93 PRO A C 1
ATOM 747 O O . PRO A 1 93 ? -1.124 -9.146 11.916 1.00 94.88 93 PRO A O 1
ATOM 750 N N . MET A 1 94 ? -0.255 -8.544 13.898 1.00 93.94 94 MET A N 1
ATOM 751 C CA . MET A 1 94 ? 0.823 -7.719 13.352 1.00 93.94 94 MET A CA 1
ATOM 752 C C . MET A 1 94 ? 2.125 -8.514 13.335 1.00 93.94 94 MET A C 1
ATOM 754 O O . MET A 1 94 ? 2.544 -9.032 14.373 1.00 93.94 94 MET A O 1
ATOM 758 N N . VAL A 1 95 ? 2.787 -8.566 12.182 1.00 91.19 95 VAL A N 1
ATOM 759 C CA . VAL A 1 95 ? 4.124 -9.142 12.041 1.00 91.19 95 VAL A CA 1
ATOM 760 C C . VAL A 1 95 ? 5.137 -8.011 11.898 1.00 91.19 95 VAL A C 1
ATOM 762 O O . VAL A 1 95 ? 5.119 -7.255 10.928 1.00 91.19 95 VAL A O 1
ATOM 765 N N . LEU A 1 96 ? 6.020 -7.892 12.889 1.00 87.19 96 LEU A N 1
ATOM 766 C CA . LEU A 1 96 ? 7.083 -6.888 12.927 1.00 87.19 96 LEU A CA 1
ATOM 767 C C . LEU A 1 96 ? 8.377 -7.461 12.342 1.00 87.19 96 LEU A C 1
ATOM 769 O O . LEU A 1 96 ? 8.654 -8.652 12.484 1.00 87.19 96 LEU A O 1
ATOM 773 N N . GLY A 1 97 ? 9.172 -6.608 11.700 1.00 80.81 97 GLY A N 1
ATOM 774 C CA . GLY A 1 97 ? 10.491 -6.961 11.179 1.00 80.81 97 GLY A CA 1
ATOM 775 C C . GLY A 1 97 ? 10.525 -7.607 9.794 1.00 80.81 97 GLY A C 1
ATOM 776 O O . GLY A 1 97 ? 11.607 -7.764 9.237 1.00 80.81 97 GLY A O 1
ATOM 777 N N . LEU A 1 98 ? 9.373 -7.949 9.199 1.00 82.62 98 LEU A N 1
ATOM 778 C CA . LEU A 1 98 ? 9.325 -8.442 7.815 1.00 82.62 98 LEU A CA 1
ATOM 779 C C . LEU A 1 98 ? 9.693 -7.352 6.802 1.00 82.62 98 LEU A C 1
ATOM 781 O O . LEU A 1 98 ? 10.492 -7.615 5.910 1.00 82.62 98 LEU A O 1
ATOM 785 N N . GLU A 1 99 ? 9.161 -6.136 6.958 1.00 78.56 99 GLU A N 1
ATOM 786 C CA . GLU A 1 99 ? 9.454 -5.010 6.055 1.00 78.56 99 GLU A CA 1
ATOM 787 C C . GLU A 1 99 ? 10.942 -4.626 6.076 1.00 78.56 99 GLU A C 1
ATOM 789 O O . GLU A 1 99 ? 11.497 -4.293 5.041 1.00 78.56 99 GLU A O 1
ATOM 794 N N . GLU A 1 100 ? 11.635 -4.756 7.214 1.00 77.00 100 GLU A N 1
ATOM 795 C CA . GLU A 1 100 ? 13.079 -4.469 7.308 1.00 77.00 100 GLU A CA 1
ATOM 796 C C . GLU A 1 100 ? 13.952 -5.460 6.523 1.00 77.00 100 GLU A C 1
ATOM 798 O O . GLU A 1 100 ? 15.111 -5.167 6.233 1.00 77.00 100 GLU A O 1
ATOM 803 N N . GLN A 1 101 ? 13.419 -6.638 6.184 1.00 81.81 101 GLN A N 1
ATOM 804 C CA . GLN A 1 101 ? 14.098 -7.597 5.306 1.00 81.81 101 GLN A CA 1
ATOM 805 C C . GLN A 1 101 ? 13.871 -7.286 3.821 1.00 81.81 101 GLN A C 1
ATOM 807 O O . GLN A 1 101 ? 14.501 -7.902 2.959 1.00 81.81 101 GLN A O 1
ATOM 812 N N . LEU A 1 102 ? 12.962 -6.360 3.505 1.00 81.06 102 LEU A N 1
ATOM 813 C CA . LEU A 1 102 ? 12.595 -5.989 2.149 1.00 81.06 102 LEU A CA 1
ATOM 814 C C . LEU A 1 102 ? 13.164 -4.604 1.841 1.00 81.06 102 LEU A C 1
ATOM 816 O O . LEU A 1 102 ? 12.622 -3.590 2.256 1.00 81.06 102 LEU A O 1
ATOM 820 N N . ALA A 1 103 ? 14.260 -4.557 1.089 1.00 80.62 103 ALA A N 1
ATOM 821 C CA . ALA A 1 103 ? 14.823 -3.287 0.650 1.00 80.62 103 ALA A CA 1
ATOM 822 C C . ALA A 1 103 ? 14.047 -2.712 -0.547 1.00 80.62 103 ALA A C 1
ATOM 824 O O . ALA A 1 103 ? 13.707 -3.444 -1.485 1.00 80.62 103 ALA A O 1
ATOM 825 N N . ALA A 1 104 ? 13.858 -1.391 -0.545 1.00 87.94 104 ALA A N 1
ATOM 826 C CA . ALA A 1 104 ? 13.294 -0.612 -1.644 1.00 87.94 104 ALA A CA 1
ATOM 827 C C . ALA A 1 104 ? 11.870 -1.035 -2.038 1.00 87.94 104 ALA A C 1
ATOM 829 O O . ALA A 1 104 ? 11.560 -1.199 -3.227 1.00 87.94 104 ALA A O 1
ATOM 830 N N . THR A 1 105 ? 11.007 -1.216 -1.035 1.00 93.56 105 THR A N 1
ATOM 831 C CA . THR A 1 105 ? 9.562 -1.414 -1.231 1.00 93.56 105 THR A CA 1
ATOM 832 C C . THR A 1 105 ? 8.830 -0.086 -1.385 1.00 93.56 105 THR A C 1
ATOM 834 O O . THR A 1 105 ? 9.323 0.974 -0.990 1.00 93.56 105 THR A O 1
ATOM 837 N N . PHE A 1 106 ? 7.615 -0.142 -1.934 1.00 94.12 106 PHE A N 1
ATOM 838 C CA . PHE A 1 106 ? 6.759 1.037 -2.039 1.00 94.12 106 PHE A CA 1
ATOM 839 C C . PHE A 1 106 ? 6.437 1.628 -0.660 1.00 94.12 106 PHE A C 1
ATOM 841 O O . PHE A 1 106 ? 6.557 2.838 -0.451 1.00 94.12 106 PHE A O 1
ATOM 848 N N . LEU A 1 107 ? 6.071 0.768 0.296 1.00 94.44 107 LEU A N 1
ATOM 849 C CA . LEU A 1 107 ? 5.749 1.188 1.657 1.00 94.44 107 LEU A CA 1
ATOM 850 C C . LEU A 1 107 ? 6.958 1.797 2.370 1.00 94.44 107 LEU A C 1
ATOM 852 O O . LEU A 1 107 ? 6.808 2.822 3.030 1.00 94.44 107 LEU A O 1
ATOM 856 N N . GLU A 1 108 ? 8.161 1.240 2.214 1.00 92.94 108 GLU A N 1
ATOM 857 C CA . GLU A 1 108 ? 9.376 1.858 2.756 1.00 92.94 108 GLU A CA 1
ATOM 858 C C . GLU A 1 108 ? 9.580 3.267 2.174 1.00 92.94 108 GLU A C 1
ATOM 860 O O . GLU A 1 108 ? 9.786 4.233 2.921 1.00 92.94 108 GLU A O 1
ATOM 865 N N . TYR A 1 109 ? 9.450 3.399 0.851 1.00 93.69 109 TYR A N 1
ATOM 866 C CA . TYR A 1 109 ? 9.613 4.665 0.143 1.00 93.69 109 TYR A CA 1
ATOM 867 C C . TYR A 1 109 ? 8.654 5.748 0.656 1.00 93.69 109 TYR A C 1
ATOM 869 O O . TYR A 1 109 ? 9.102 6.828 1.051 1.00 93.69 109 TYR A O 1
ATOM 877 N N . VAL A 1 110 ? 7.347 5.475 0.731 1.00 94.50 110 VAL A N 1
ATOM 878 C CA . VAL A 1 110 ? 6.378 6.476 1.215 1.00 94.50 110 VAL A CA 1
ATOM 879 C C . VAL A 1 110 ? 6.451 6.697 2.732 1.00 94.50 110 VAL A C 1
ATOM 881 O O . VAL A 1 110 ? 6.231 7.816 3.203 1.00 94.50 110 VAL A O 1
ATOM 884 N N . ASN A 1 111 ? 6.838 5.686 3.519 1.00 93.69 111 ASN A N 1
ATOM 885 C CA . ASN A 1 111 ? 7.064 5.835 4.959 1.00 93.69 111 ASN A CA 1
ATOM 886 C C . ASN A 1 111 ? 8.181 6.848 5.246 1.00 93.69 111 ASN A C 1
ATOM 888 O O . ASN A 1 111 ? 8.041 7.715 6.115 1.00 93.69 111 ASN A O 1
ATOM 892 N N . ASN A 1 112 ? 9.276 6.793 4.485 1.00 92.00 112 ASN A N 1
ATOM 893 C CA . ASN A 1 112 ? 10.389 7.739 4.610 1.00 92.00 112 ASN A CA 1
ATOM 894 C C . ASN A 1 112 ? 10.000 9.175 4.230 1.00 92.00 112 ASN A C 1
ATOM 896 O O . ASN A 1 112 ? 10.667 10.128 4.630 1.00 92.00 112 ASN A O 1
ATOM 900 N N . ARG A 1 113 ? 8.870 9.341 3.541 1.00 92.06 113 ARG A N 1
ATOM 901 C CA . ARG A 1 113 ? 8.285 10.629 3.155 1.00 92.06 113 ARG A CA 1
ATOM 902 C C . ARG A 1 113 ? 7.206 11.128 4.121 1.00 92.06 113 ARG A C 1
ATOM 904 O O . ARG A 1 113 ? 6.486 12.071 3.815 1.00 92.06 113 ARG A O 1
ATOM 911 N N . GLY A 1 114 ? 7.110 10.517 5.301 1.00 93.12 114 GLY A N 1
ATOM 912 C CA . GLY A 1 114 ? 6.231 10.964 6.381 1.00 93.12 114 GLY A CA 1
ATOM 913 C C . GLY A 1 114 ? 4.858 10.298 6.406 1.00 93.12 114 GLY A C 1
ATOM 914 O O . GLY A 1 114 ? 4.075 10.601 7.305 1.00 93.12 114 GLY A O 1
ATOM 915 N N . CYS A 1 115 ? 4.580 9.364 5.491 1.00 96.25 115 CYS A N 1
ATOM 916 C CA . CYS A 1 115 ? 3.338 8.601 5.521 1.00 96.25 115 CYS A CA 1
ATOM 917 C C . CYS A 1 115 ? 3.326 7.600 6.685 1.00 96.25 115 CYS A C 1
ATOM 919 O O . CYS A 1 115 ? 4.354 7.034 7.074 1.00 96.25 115 CYS A O 1
ATOM 921 N N . ILE A 1 116 ? 2.134 7.354 7.217 1.00 96.94 116 ILE A N 1
ATOM 922 C CA . ILE A 1 116 ? 1.820 6.164 8.001 1.00 96.94 116 ILE A CA 1
ATOM 923 C C . ILE A 1 116 ? 1.568 5.037 7.003 1.00 96.94 116 ILE A C 1
ATOM 925 O O . ILE A 1 116 ? 0.799 5.203 6.060 1.00 96.94 116 ILE A O 1
ATOM 929 N N . THR A 1 117 ? 2.230 3.904 7.193 1.00 95.94 117 THR A N 1
ATOM 930 C CA . THR A 1 117 ? 2.222 2.798 6.229 1.00 95.94 117 THR A CA 1
ATOM 931 C C . THR A 1 117 ? 1.788 1.499 6.872 1.00 95.94 117 THR A C 1
ATOM 933 O O . THR A 1 117 ? 2.140 1.205 8.018 1.00 95.94 117 THR A O 1
ATOM 936 N N . LEU A 1 118 ? 1.015 0.729 6.114 1.00 96.56 118 LEU A N 1
ATOM 937 C CA . LEU A 1 118 ? 0.497 -0.562 6.521 1.00 96.56 118 LEU A CA 1
ATOM 938 C C . LEU A 1 118 ? 0.413 -1.487 5.305 1.00 96.56 118 LEU A C 1
ATOM 940 O O . LEU A 1 118 ? -0.292 -1.180 4.350 1.00 96.56 118 LEU A O 1
ATOM 944 N N . GLY A 1 119 ? 1.090 -2.625 5.356 1.00 95.88 119 GLY A N 1
ATOM 945 C CA . GLY A 1 119 ? 0.833 -3.737 4.450 1.00 95.88 119 GLY A CA 1
ATOM 946 C C . GLY A 1 119 ? -0.195 -4.679 5.064 1.00 95.88 119 GLY A C 1
ATOM 947 O O . GLY A 1 119 ? -0.239 -4.873 6.282 1.00 95.88 119 GLY A O 1
ATOM 948 N N . CYS A 1 120 ? -1.045 -5.270 4.235 1.00 96.56 120 CYS A N 1
ATOM 949 C CA . CYS A 1 120 ? -1.988 -6.288 4.669 1.00 96.56 120 CYS A CA 1
ATOM 950 C C . CYS A 1 120 ? -1.970 -7.469 3.708 1.00 96.56 120 CYS A C 1
ATOM 952 O O . CYS A 1 120 ? -2.195 -7.315 2.513 1.00 96.56 120 CYS A O 1
ATOM 954 N N . GLU A 1 121 ? -1.744 -8.656 4.257 1.00 96.00 121 GLU A N 1
ATOM 955 C CA . GLU A 1 121 ? -1.841 -9.921 3.545 1.00 96.00 121 GLU A CA 1
ATOM 956 C C . GLU A 1 121 ? -3.200 -10.554 3.857 1.00 96.00 121 GLU A C 1
ATOM 958 O O . GLU A 1 121 ? -3.490 -10.877 5.010 1.00 96.00 121 GLU A O 1
ATOM 963 N N . GLY A 1 122 ? -4.044 -10.738 2.839 1.00 95.12 122 GLY A N 1
ATOM 964 C CA . GLY A 1 122 ? -5.404 -11.290 2.971 1.00 95.12 122 GLY A CA 1
ATOM 965 C C . GLY A 1 122 ? -5.465 -12.819 3.098 1.00 95.12 122 GLY A C 1
ATOM 966 O O . GLY A 1 122 ? -6.538 -13.400 3.303 1.00 95.12 122 GLY A O 1
ATOM 967 N N . GLY A 1 123 ? -4.312 -13.482 2.982 1.00 93.31 123 GLY A N 1
ATOM 968 C CA . GLY A 1 123 ? -4.180 -14.931 2.848 1.00 93.31 123 GLY A CA 1
ATOM 969 C C . GLY A 1 123 ? -3.975 -15.355 1.392 1.00 93.31 123 GLY A C 1
ATOM 970 O O . GLY A 1 123 ? -3.448 -14.590 0.582 1.00 93.31 123 GLY A O 1
ATOM 971 N N . ARG A 1 124 ? -4.346 -16.596 1.066 1.00 93.12 124 ARG A N 1
ATOM 972 C CA . ARG A 1 124 ? -4.072 -17.203 -0.244 1.00 93.12 124 ARG A CA 1
ATOM 973 C C . ARG A 1 124 ? -4.813 -16.479 -1.384 1.00 93.12 124 ARG A C 1
ATOM 975 O O . ARG A 1 124 ? -6.007 -16.237 -1.281 1.00 93.12 124 ARG A O 1
ATOM 982 N N . HIS A 1 125 ? -4.118 -16.171 -2.477 1.00 89.25 125 HIS A N 1
ATOM 983 C CA . HIS A 1 125 ? -4.613 -15.365 -3.610 1.00 89.25 125 HIS A CA 1
ATOM 984 C C . HIS A 1 125 ? -5.824 -15.931 -4.364 1.00 89.25 125 HIS A C 1
ATOM 986 O O . HIS A 1 125 ? -6.542 -15.178 -5.012 1.00 89.25 125 HIS A O 1
ATOM 992 N N . ASP A 1 126 ? -6.055 -17.239 -4.303 1.00 89.31 126 ASP A N 1
ATOM 993 C CA . ASP A 1 126 ? -7.196 -17.917 -4.926 1.00 89.31 126 ASP A CA 1
ATOM 994 C C . ASP A 1 126 ? -8.310 -18.255 -3.917 1.00 89.31 126 ASP A C 1
ATOM 996 O O . ASP A 1 126 ? -9.301 -18.887 -4.285 1.00 89.31 126 ASP A O 1
ATOM 1000 N N . ALA A 1 127 ? -8.160 -17.860 -2.647 1.00 91.81 127 ALA A N 1
ATOM 1001 C CA . ALA A 1 127 ? -9.195 -18.023 -1.636 1.00 91.81 127 ALA A CA 1
ATOM 1002 C C . ALA A 1 127 ? -10.252 -16.915 -1.798 1.00 91.81 127 ALA A C 1
ATOM 1004 O O . ALA A 1 127 ? -9.900 -15.738 -1.687 1.00 91.81 127 ALA A O 1
ATOM 1005 N N . PRO A 1 128 ? -11.539 -17.249 -2.017 1.00 90.56 128 PRO A N 1
ATOM 1006 C CA . PRO A 1 128 ? -12.605 -16.249 -2.110 1.00 90.56 128 PRO A CA 1
ATOM 1007 C C . PRO A 1 128 ? -12.659 -15.323 -0.889 1.00 90.56 128 PRO A C 1
ATOM 1009 O O . PRO A 1 128 ? -12.876 -14.123 -1.025 1.00 90.56 128 PRO A O 1
ATOM 1012 N N . GLU A 1 129 ? -12.363 -15.863 0.295 1.00 93.19 129 GLU A N 1
ATOM 1013 C CA . GLU A 1 129 ? -12.375 -15.136 1.564 1.00 93.19 129 GLU A CA 1
ATOM 1014 C C . GLU A 1 129 ? -11.282 -14.060 1.651 1.00 93.19 129 GLU A C 1
ATOM 1016 O O . GLU A 1 129 ? -11.340 -13.203 2.531 1.00 93.19 129 GLU A O 1
ATOM 1021 N N . ALA A 1 130 ? -10.263 -14.093 0.782 1.00 93.56 130 ALA A N 1
ATOM 1022 C CA . ALA A 1 130 ? -9.241 -13.049 0.741 1.00 93.56 130 ALA A CA 1
ATOM 1023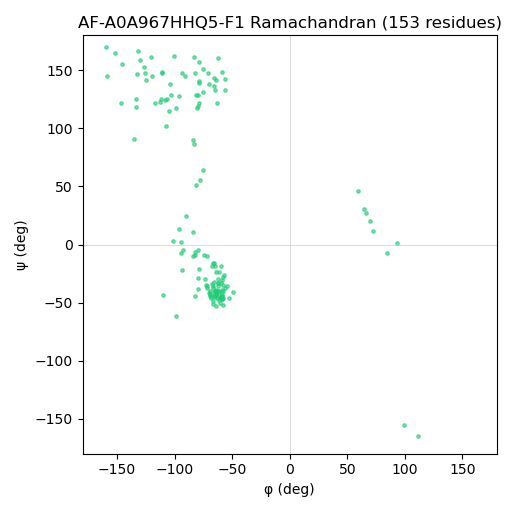 C C . ALA A 1 130 ? -9.854 -11.687 0.384 1.00 93.56 130 ALA A C 1
ATOM 1025 O O . ALA A 1 130 ? -9.441 -10.677 0.948 1.00 93.56 130 ALA A O 1
ATOM 1026 N N . VAL A 1 131 ? -10.871 -11.664 -0.485 1.00 93.56 131 VAL A N 1
ATOM 1027 C CA . VAL A 1 131 ? -11.578 -10.430 -0.856 1.00 93.56 131 VAL A CA 1
ATOM 1028 C C . VAL A 1 131 ? -12.296 -9.851 0.360 1.00 93.56 131 VAL A C 1
ATOM 1030 O O . VAL A 1 131 ? -12.019 -8.713 0.730 1.00 93.56 131 VAL A O 1
ATOM 1033 N N . ASP A 1 132 ? -13.118 -10.657 1.036 1.00 94.00 132 ASP A N 1
ATOM 1034 C CA . ASP A 1 132 ? -13.889 -10.225 2.211 1.00 94.00 132 ASP A CA 1
ATOM 1035 C C . ASP A 1 132 ? -12.974 -9.719 3.339 1.00 94.00 132 ASP A C 1
ATOM 1037 O O . ASP A 1 132 ? -13.261 -8.725 4.007 1.00 94.00 132 ASP A O 1
ATOM 1041 N N . ARG A 1 133 ? -11.829 -10.383 3.548 1.00 94.81 133 ARG A N 1
ATOM 1042 C CA . ARG A 1 133 ? -10.838 -9.980 4.557 1.00 94.81 133 ARG A CA 1
ATOM 1043 C C . ARG A 1 133 ? -10.193 -8.642 4.219 1.00 94.81 133 ARG A C 1
ATOM 1045 O O . ARG A 1 133 ? -10.096 -7.785 5.096 1.00 94.81 133 ARG A O 1
ATOM 1052 N N . LEU A 1 134 ? -9.730 -8.467 2.981 1.00 96.44 134 LEU A N 1
ATOM 1053 C CA . LEU A 1 134 ? -9.080 -7.228 2.547 1.00 96.44 134 LEU A CA 1
ATOM 1054 C C . LEU A 1 134 ? -10.070 -6.059 2.533 1.00 96.44 134 LEU A C 1
ATOM 1056 O O . LEU A 1 134 ? -9.724 -4.958 2.958 1.00 96.44 134 LEU A O 1
ATOM 1060 N N . GLU A 1 135 ? -11.317 -6.309 2.133 1.00 96.00 135 GLU A N 1
ATOM 1061 C CA . GLU A 1 135 ? -12.395 -5.327 2.212 1.00 96.00 135 GLU A CA 1
ATOM 1062 C C . GLU A 1 135 ? -12.663 -4.902 3.664 1.00 96.00 135 GLU A C 1
ATOM 1064 O O . GLU A 1 135 ? -12.685 -3.706 3.962 1.00 96.00 135 GLU A O 1
ATOM 1069 N N . ALA A 1 136 ? -12.785 -5.853 4.596 1.00 95.44 136 ALA A N 1
ATOM 1070 C CA . ALA A 1 136 ? -12.953 -5.539 6.013 1.00 95.44 136 ALA A CA 1
ATOM 1071 C C . ALA A 1 136 ? -11.797 -4.679 6.556 1.00 95.44 136 ALA A C 1
ATOM 1073 O O . ALA A 1 136 ? -12.028 -3.719 7.294 1.00 95.44 136 ALA A O 1
ATOM 1074 N N . VAL A 1 137 ? -10.553 -4.966 6.151 1.00 96.75 137 VAL A N 1
ATOM 1075 C CA . VAL A 1 137 ? -9.389 -4.148 6.527 1.00 96.75 137 VAL A CA 1
ATOM 1076 C C . VAL A 1 137 ? -9.473 -2.744 5.932 1.00 96.75 137 VAL A C 1
ATOM 1078 O O . VAL A 1 137 ? -9.172 -1.784 6.642 1.00 96.75 137 VAL A O 1
ATOM 1081 N N . ALA A 1 138 ? -9.917 -2.591 4.681 1.00 97.12 138 ALA A N 1
ATOM 1082 C CA . ALA A 1 138 ? -10.126 -1.278 4.073 1.00 97.12 138 ALA A CA 1
ATOM 1083 C C . ALA A 1 138 ? -11.142 -0.443 4.868 1.00 97.12 138 ALA A C 1
ATOM 1085 O O . ALA A 1 138 ? -10.874 0.720 5.178 1.00 97.12 138 ALA A O 1
ATOM 1086 N N . TRP A 1 139 ? -12.259 -1.043 5.289 1.00 97.56 139 TRP A N 1
ATOM 1087 C CA . TRP A 1 139 ? -13.240 -0.368 6.140 1.00 97.56 139 TRP A CA 1
ATOM 1088 C C . TRP A 1 139 ? -12.663 0.024 7.503 1.00 97.56 139 TRP A C 1
ATOM 1090 O O . TRP A 1 139 ? -12.816 1.173 7.926 1.00 97.56 139 TRP A O 1
ATOM 1100 N N . CYS A 1 140 ? -11.948 -0.886 8.173 1.00 96.62 140 CYS A N 1
ATOM 1101 C CA . CYS A 1 140 ? -11.275 -0.579 9.436 1.00 96.62 140 CYS A CA 1
ATOM 1102 C C . CYS A 1 140 ? -10.262 0.564 9.280 1.00 96.62 140 CYS A C 1
ATOM 1104 O O . CYS A 1 140 ? -10.222 1.459 10.123 1.00 96.62 140 CYS A O 1
ATOM 1106 N N . ALA A 1 141 ? -9.478 0.568 8.199 1.00 97.00 141 ALA A N 1
ATOM 1107 C CA . ALA A 1 141 ? -8.502 1.613 7.912 1.00 97.00 141 ALA A CA 1
ATOM 1108 C C . ALA A 1 141 ? -9.169 2.977 7.675 1.00 97.00 141 ALA A C 1
ATOM 1110 O O . ALA A 1 141 ? -8.705 3.976 8.220 1.00 97.00 141 ALA A O 1
ATOM 1111 N N . LEU A 1 142 ? -10.279 3.028 6.930 1.00 96.88 142 LEU A N 1
ATOM 1112 C CA . LEU A 1 142 ? -11.033 4.266 6.693 1.00 96.88 142 LEU A CA 1
ATOM 1113 C C . LEU A 1 142 ? -11.633 4.838 7.985 1.00 96.88 142 LEU A C 1
ATOM 1115 O O . LEU A 1 142 ? -11.609 6.054 8.188 1.00 96.88 142 LEU A O 1
ATOM 1119 N N . VAL A 1 143 ? -12.133 3.976 8.875 1.00 97.12 143 VAL A N 1
ATOM 1120 C CA . VAL A 1 143 ? -12.623 4.396 10.197 1.00 97.12 143 VAL A CA 1
ATOM 1121 C C . VAL A 1 143 ? -11.474 4.879 11.082 1.00 97.12 143 VAL A C 1
ATOM 1123 O O . VAL A 1 143 ? -11.570 5.946 11.683 1.00 97.12 143 VAL A O 1
ATOM 1126 N N . ALA A 1 144 ? -10.364 4.140 11.130 1.00 95.81 144 ALA A N 1
ATOM 1127 C CA . ALA A 1 144 ? -9.180 4.511 11.906 1.00 95.81 144 ALA A CA 1
ATOM 1128 C C . ALA A 1 144 ? -8.546 5.828 11.424 1.00 95.81 144 ALA A C 1
ATOM 1130 O O . ALA A 1 144 ? -8.024 6.596 12.229 1.00 95.81 144 ALA A O 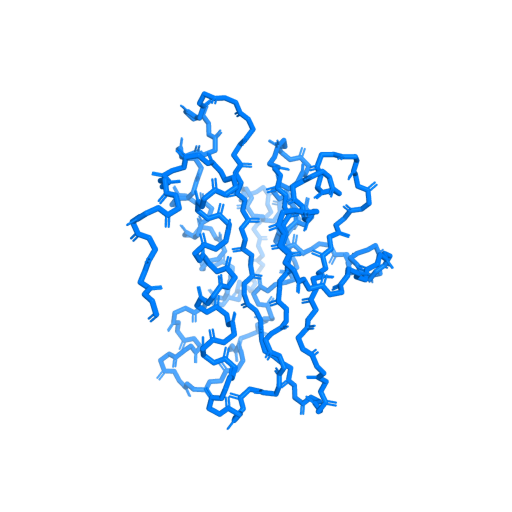1
ATOM 1131 N N . ALA A 1 145 ? -8.624 6.107 10.122 1.00 94.38 145 ALA A N 1
ATOM 1132 C CA . ALA A 1 145 ? -8.184 7.357 9.510 1.00 94.38 145 ALA A CA 1
ATOM 1133 C C . ALA A 1 145 ? -9.138 8.539 9.771 1.00 94.38 145 ALA A C 1
ATOM 1135 O O . ALA A 1 145 ? -8.813 9.670 9.421 1.00 94.38 145 ALA A O 1
ATOM 1136 N N . GLY A 1 146 ? -10.322 8.298 10.345 1.00 94.12 146 GLY A N 1
ATOM 1137 C CA . GLY A 1 146 ? -11.351 9.322 10.539 1.00 94.12 146 GLY A CA 1
ATOM 1138 C C . GLY A 1 146 ? -12.059 9.754 9.250 1.00 94.12 146 GLY A C 1
ATOM 1139 O O . GLY A 1 146 ? -12.793 10.739 9.266 1.00 94.12 146 GLY A O 1
ATOM 1140 N N . VAL A 1 147 ? -11.864 9.027 8.143 1.00 94.50 147 VAL A N 1
ATOM 1141 C CA . VAL A 1 147 ? -12.545 9.280 6.860 1.00 94.50 147 VAL A CA 1
ATOM 1142 C C . VAL A 1 147 ? -14.012 8.863 6.940 1.00 94.50 147 VAL A C 1
ATOM 1144 O O . VAL A 1 147 ? -14.878 9.505 6.347 1.00 94.50 147 VAL A O 1
ATOM 1147 N N . LEU A 1 148 ? -14.297 7.799 7.695 1.00 96.62 148 LEU A N 1
ATOM 1148 C CA . LEU A 1 148 ? -15.644 7.296 7.943 1.00 96.62 148 LEU A CA 1
ATOM 1149 C C . LEU A 1 148 ? -15.920 7.176 9.439 1.00 96.62 148 LEU A C 1
ATOM 1151 O O . LEU A 1 148 ? -15.049 6.830 10.234 1.00 96.62 148 LEU A O 1
ATOM 1155 N N . HIS A 1 149 ? -17.174 7.389 9.820 1.00 96.31 149 HIS A N 1
ATOM 1156 C CA . HIS A 1 149 ? -17.685 6.958 11.113 1.00 96.31 149 HIS A CA 1
ATOM 1157 C C . HIS A 1 149 ? -18.077 5.473 11.053 1.00 96.31 149 HIS A C 1
ATOM 1159 O O . HIS A 1 149 ? -18.560 4.999 10.026 1.00 96.31 149 HIS A O 1
ATOM 1165 N N . TRP A 1 150 ? -17.939 4.734 12.159 1.00 92.94 150 TRP A N 1
ATOM 1166 C CA . TRP A 1 150 ? -18.205 3.285 12.202 1.00 92.94 150 TRP A CA 1
ATOM 1167 C C . TRP A 1 150 ? -19.630 2.901 11.768 1.00 92.94 150 TRP A C 1
ATOM 1169 O O . TRP A 1 150 ? -19.851 1.812 11.257 1.00 92.94 150 TRP A O 1
ATOM 1179 N N . THR A 1 151 ? -20.598 3.809 11.910 1.00 95.25 151 THR A N 1
ATOM 1180 C CA . THR A 1 151 ? -21.985 3.602 11.456 1.00 95.25 151 THR A CA 1
ATOM 1181 C C . THR A 1 151 ? -22.151 3.632 9.935 1.00 95.25 151 THR A C 1
ATOM 1183 O O . THR A 1 151 ? -23.246 3.372 9.449 1.00 95.25 151 THR A O 1
ATOM 1186 N N . GLN A 1 152 ? -21.120 4.034 9.188 1.00 94.19 152 GLN A N 1
ATOM 1187 C CA . GLN A 1 152 ? -21.120 4.078 7.722 1.00 94.19 152 GLN A CA 1
ATOM 1188 C C . GLN A 1 152 ? -20.520 2.810 7.101 1.00 94.19 152 GLN A C 1
ATOM 1190 O O . GLN A 1 152 ? -20.556 2.665 5.882 1.00 94.19 152 GLN A O 1
ATOM 1195 N N . VAL A 1 153 ? -19.955 1.917 7.919 1.00 92.06 153 VAL A N 1
ATOM 1196 C CA . VAL A 1 153 ? -19.372 0.654 7.459 1.00 92.06 153 VAL A CA 1
ATOM 1197 C C . VAL A 1 153 ? -20.503 -0.330 7.128 1.00 92.06 153 VAL A C 1
ATOM 1199 O O . VAL A 1 153 ? -21.422 -0.470 7.942 1.00 92.06 153 VAL A O 1
ATOM 1202 N N . PRO A 1 154 ? -20.475 -0.994 5.956 1.00 87.81 154 PRO A N 1
ATOM 1203 C CA . PRO A 1 154 ? -21.410 -2.070 5.634 1.00 87.81 154 PRO A CA 1
ATOM 1204 C C . PRO A 1 154 ? -21.364 -3.193 6.682 1.00 87.81 154 PRO A C 1
ATOM 1206 O O . PRO A 1 154 ? -20.301 -3.492 7.225 1.00 87.81 154 PRO A O 1
ATOM 1209 N N . GLY A 1 155 ? -22.529 -3.769 6.992 1.00 73.88 155 GLY A N 1
ATOM 1210 C CA . GLY A 1 155 ? -22.666 -4.867 7.958 1.00 73.88 155 GLY A CA 1
ATOM 1211 C C . GLY A 1 155 ? -22.347 -6.237 7.382 1.00 73.88 155 GLY A C 1
ATOM 1212 O O . GLY A 1 155 ? -22.430 -6.384 6.143 1.00 73.88 155 GLY A O 1
#

Secondary structure (DSSP, 8-state):
-HHHHHHTSS-SSS-TTS---HHHHTT-S--SS--HHHHHHHHHHHHHHHHHHS-SS--EEEEEEEESS----EEEE-S-HHHHHHHTTS-S-EEESSGGGSTT-HHHHHHHTT-EEEEEEEEETT-THHHHHHHHHHHHHHHHTTSS-GGGS--

Nearest PDB structures (foldseek):
  2i3c-assembly1_A  TM=6.319E-01  e=1.197E-06  Homo sapiens
  4tnu-assembly1_B  TM=6.584E-01  e=7.562E-06  Homo sapiens
  4nfr-assembly1_B  TM=6.478E-01  e=1.122E-05  Homo sapiens
  2gu2-assembly1_A  TM=6.618E-01  e=1.461E-05  Rattus norvegicus
  3nh5-assembly1_A  TM=6.257E-01  e=1.122E-05  Mus musculus

pLDDT: mean 90.67, std 7.44, range [58.28, 97.56]